Protein AF-A0AAE8EMT9-F1 (afdb_monomer_lite)

InterPro domains:
  IPR025557 Protein of unknown function DUF4282 [PF14110] (27-62)

Organism: NCBI:txid1109412

Radius of gyration: 22.24 Å; chains: 1; bounding box: 47×20×66 Å

pLDDT: mean 76.48, std 11.02, range [43.94, 88.0]

Foldseek 3Di:
DVVLVVLVVVLVVVLVVQLVVLCVVPVVRSVVCSVVSVVCSVVVSVVVSVVVVVVVVVVVVVVPPPPPPPPPPPPDD

Structure (mmCIF, N/CA/C/O backbone):
data_AF-A0AAE8EMT9-F1
#
_entry.id   AF-A0AAE8EMT9-F1
#
loop_
_atom_site.group_PDB
_atom_site.id
_atom_site.type_symbol
_atom_site.label_atom_id
_atom_site.label_alt_id
_atom_site.label_comp_id
_atom_site.label_asym_id
_atom_site.label_entity_id
_atom_site.label_seq_id
_atom_site.pdbx_PDB_ins_code
_atom_site.Cartn_x
_atom_site.Cartn_y
_atom_site.Cartn_z
_atom_site.occupancy
_atom_site.B_iso_or_equiv
_atom_site.auth_seq_id
_atom_site.auth_comp_id
_atom_site.auth_asym_id
_atom_site.auth_atom_id
_atom_site.pdbx_PDB_model_num
ATOM 1 N N . PRO A 1 1 ? -11.227 -8.053 13.769 1.00 61.50 1 PRO A N 1
ATOM 2 C CA . PRO A 1 1 ? -10.295 -8.952 13.048 1.00 61.50 1 PRO A CA 1
ATOM 3 C C . PRO A 1 1 ? -10.571 -9.095 11.535 1.00 61.50 1 PRO A C 1
ATOM 5 O O . PRO A 1 1 ? -9.657 -8.854 10.759 1.00 61.50 1 PRO A O 1
ATOM 8 N N . ARG A 1 2 ? -11.789 -9.455 11.088 1.00 62.38 2 ARG A N 1
ATOM 9 C CA . ARG A 1 2 ? -12.057 -9.744 9.658 1.00 62.38 2 ARG A CA 1
ATOM 10 C C . ARG A 1 2 ? -12.124 -8.503 8.751 1.00 62.38 2 ARG A C 1
ATOM 12 O O . ARG A 1 2 ? -11.582 -8.536 7.656 1.00 62.38 2 ARG A O 1
ATOM 19 N N . ILE A 1 3 ? -12.710 -7.402 9.228 1.00 72.81 3 ILE A N 1
ATOM 20 C CA . 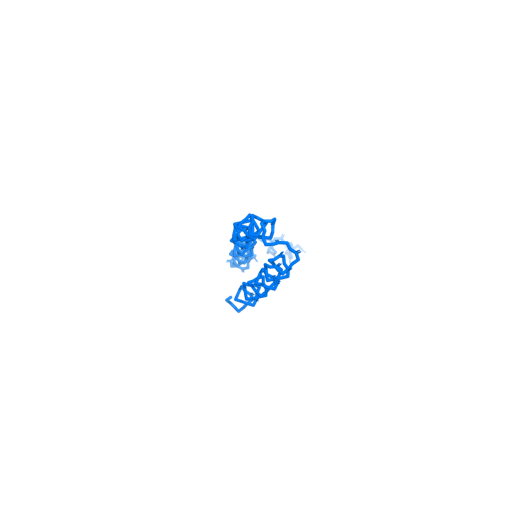ILE A 1 3 ? -12.921 -6.177 8.431 1.00 72.81 3 ILE A CA 1
ATOM 21 C C . ILE A 1 3 ? -11.585 -5.545 7.997 1.00 72.81 3 ILE A C 1
ATOM 23 O O . ILE A 1 3 ? -11.422 -5.182 6.841 1.00 72.81 3 ILE A O 1
ATOM 27 N N . ILE A 1 4 ? -10.597 -5.509 8.897 1.00 76.62 4 ILE A N 1
ATOM 28 C CA . ILE A 1 4 ? -9.241 -4.990 8.631 1.00 76.62 4 ILE A CA 1
ATOM 29 C C . ILE A 1 4 ? -8.554 -5.767 7.502 1.00 76.62 4 ILE A C 1
ATOM 31 O O . ILE A 1 4 ? -7.948 -5.166 6.620 1.00 76.62 4 ILE A O 1
ATOM 35 N N . LYS A 1 5 ? -8.695 -7.099 7.489 1.00 74.31 5 LYS A N 1
ATOM 36 C CA . LYS A 1 5 ? -8.150 -7.926 6.408 1.00 74.31 5 LYS A CA 1
ATOM 37 C C . LYS A 1 5 ? -8.826 -7.648 5.066 1.00 74.31 5 LYS A C 1
ATOM 39 O O . LYS A 1 5 ? -8.128 -7.590 4.063 1.00 74.31 5 LYS A O 1
ATOM 44 N N . VAL A 1 6 ? -10.149 -7.471 5.046 1.00 78.25 6 VAL A N 1
ATOM 45 C CA . VAL A 1 6 ? -10.900 -7.180 3.810 1.00 78.25 6 VAL A CA 1
ATOM 46 C C . VAL A 1 6 ? -10.475 -5.837 3.221 1.00 78.25 6 VAL A C 1
ATOM 48 O O . VAL A 1 6 ? -10.172 -5.763 2.036 1.00 78.25 6 VAL A O 1
ATOM 51 N N . VAL A 1 7 ? -10.382 -4.797 4.053 1.00 78.56 7 VAL A N 1
ATOM 52 C CA . VAL A 1 7 ? -9.950 -3.461 3.618 1.00 78.56 7 VAL A CA 1
ATOM 53 C C . VAL A 1 7 ? -8.506 -3.493 3.110 1.00 78.56 7 VAL A C 1
ATOM 55 O O . VAL A 1 7 ? -8.239 -2.985 2.026 1.00 78.56 7 VAL A O 1
ATOM 58 N N . TYR A 1 8 ? -7.588 -4.154 3.825 1.00 77.56 8 TYR A N 1
ATOM 59 C CA . TYR A 1 8 ? -6.199 -4.311 3.377 1.00 77.56 8 TYR A CA 1
ATOM 60 C C . TYR A 1 8 ? -6.107 -4.963 1.993 1.00 77.56 8 TYR A C 1
ATOM 62 O O . TYR A 1 8 ? -5.385 -4.487 1.122 1.00 77.56 8 TYR A O 1
ATOM 70 N N . TRP A 1 9 ? -6.863 -6.039 1.777 1.00 81.38 9 TRP A N 1
ATOM 71 C CA . TRP A 1 9 ? -6.843 -6.768 0.513 1.00 81.38 9 TRP A CA 1
ATOM 72 C C . TRP A 1 9 ? -7.459 -5.956 -0.637 1.00 81.38 9 TRP A C 1
ATOM 74 O O . TRP A 1 9 ? -6.930 -5.971 -1.745 1.00 81.38 9 TRP A O 1
ATOM 84 N N . LEU A 1 10 ? -8.520 -5.188 -0.359 1.00 83.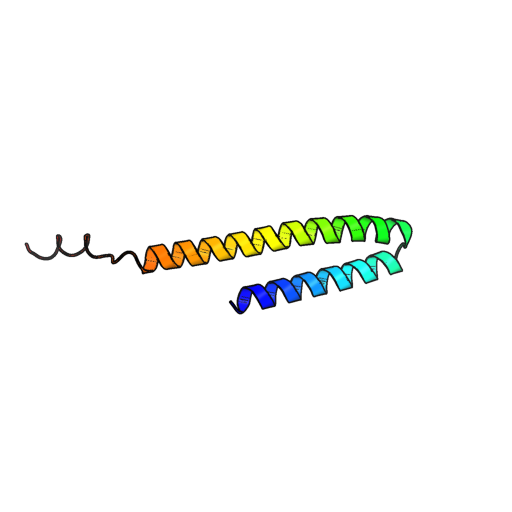19 10 LEU A N 1
ATOM 85 C CA . LEU A 1 10 ? -9.167 -4.303 -1.330 1.00 83.19 10 LEU A CA 1
ATOM 86 C C . LEU A 1 10 ? -8.242 -3.162 -1.784 1.00 83.19 10 LEU A C 1
ATOM 88 O O . LEU A 1 10 ? -8.100 -2.942 -2.985 1.00 83.19 10 LEU A O 1
ATOM 92 N N . LEU A 1 11 ? -7.590 -2.455 -0.851 1.00 79.69 11 LEU A N 1
ATOM 93 C CA . LEU A 1 11 ? -6.648 -1.385 -1.208 1.00 79.69 11 LEU A CA 1
ATOM 94 C C . LEU A 1 11 ? -5.416 -1.938 -1.931 1.00 79.69 11 LEU A C 1
ATOM 96 O O . LEU A 1 11 ? -4.968 -1.342 -2.909 1.00 79.69 11 LEU A O 1
ATOM 100 N N . LEU A 1 12 ? -4.909 -3.101 -1.510 1.00 81.81 12 LEU A N 1
ATOM 101 C CA . LEU A 1 12 ? -3.797 -3.762 -2.192 1.00 81.81 12 LEU A CA 1
ATOM 102 C C . LEU A 1 12 ? -4.167 -4.099 -3.644 1.00 81.81 12 LEU A C 1
ATOM 104 O O . LEU A 1 12 ? -3.388 -3.802 -4.547 1.00 81.81 12 LEU A O 1
ATOM 108 N N . ALA A 1 13 ? -5.366 -4.636 -3.886 1.00 84.94 13 ALA A N 1
ATOM 109 C CA . ALA A 1 13 ? -5.855 -4.902 -5.238 1.00 84.94 13 ALA A CA 1
ATOM 110 C C . ALA A 1 13 ? -5.953 -3.617 -6.079 1.00 84.94 13 ALA A C 1
ATOM 112 O O . ALA A 1 13 ? -5.464 -3.585 -7.207 1.00 84.94 13 ALA A O 1
ATOM 113 N N . PHE A 1 14 ? -6.509 -2.539 -5.518 1.00 84.88 14 PHE A N 1
ATOM 114 C CA . PHE A 1 14 ? -6.615 -1.249 -6.207 1.00 84.88 14 PHE A CA 1
ATOM 115 C C . PHE A 1 14 ? -5.254 -0.671 -6.605 1.00 84.88 14 PHE A C 1
ATOM 117 O O . PHE A 1 14 ? -5.096 -0.214 -7.735 1.00 84.88 14 PHE A O 1
ATOM 124 N N . THR A 1 15 ? -4.255 -0.721 -5.723 1.00 82.00 15 THR A N 1
ATOM 125 C CA . THR A 1 15 ? -2.911 -0.209 -6.036 1.00 82.00 15 THR A CA 1
ATOM 126 C C . THR A 1 15 ? -2.169 -1.067 -7.042 1.00 82.00 15 THR A C 1
ATOM 128 O O . THR A 1 15 ? -1.471 -0.520 -7.893 1.00 82.00 15 THR A O 1
ATOM 131 N N . VAL A 1 16 ? -2.339 -2.389 -7.004 1.00 84.44 16 VAL A N 1
ATOM 132 C CA . VAL A 1 16 ? -1.763 -3.273 -8.024 1.00 84.44 16 VAL A CA 1
ATOM 133 C C . VAL A 1 16 ? -2.364 -2.958 -9.395 1.00 84.44 16 VAL A C 1
ATOM 135 O O . VAL A 1 16 ? -1.623 -2.755 -10.353 1.00 84.44 16 VAL A O 1
ATOM 138 N N . ILE A 1 17 ? -3.691 -2.829 -9.484 1.00 87.94 17 ILE A N 1
ATOM 139 C CA . ILE A 1 17 ? -4.387 -2.513 -10.739 1.00 87.94 17 ILE A CA 1
ATOM 140 C C . ILE A 1 17 ? -4.003 -1.113 -11.241 1.00 87.94 17 ILE A C 1
ATOM 142 O O . ILE A 1 17 ? -3.627 -0.957 -12.401 1.00 87.94 17 ILE A O 1
ATOM 146 N N . GLY A 1 18 ? -4.032 -0.101 -10.369 1.00 82.88 18 GLY A N 1
ATOM 147 C CA . GLY A 1 18 ? -3.660 1.273 -10.718 1.00 82.88 18 GLY A CA 1
ATOM 148 C C . GLY A 1 18 ? -2.203 1.402 -11.167 1.00 82.88 18 GLY A C 1
ATOM 149 O O . GLY A 1 18 ? -1.914 2.108 -12.132 1.00 82.88 18 GLY A O 1
ATOM 150 N N . GLY A 1 19 ? -1.293 0.664 -10.528 1.00 79.88 19 GLY A N 1
ATOM 151 C CA . GLY A 1 19 ? 0.111 0.595 -10.920 1.00 79.88 19 GLY A CA 1
ATOM 152 C C . GLY A 1 19 ? 0.334 -0.015 -12.296 1.00 79.88 19 GLY A C 1
ATOM 153 O O . GLY A 1 19 ? 1.057 0.554 -13.112 1.00 79.88 19 GLY A O 1
ATOM 154 N N . ILE A 1 20 ? -0.329 -1.139 -12.576 1.00 84.25 20 ILE A N 1
ATOM 155 C CA . ILE A 1 20 ? -0.246 -1.822 -13.873 1.00 84.25 20 ILE A CA 1
ATOM 156 C C . ILE A 1 20 ? -0.758 -0.908 -14.994 1.00 84.25 20 ILE A C 1
ATOM 158 O O . ILE A 1 20 ? -0.088 -0.752 -16.012 1.00 84.25 20 ILE A O 1
ATOM 162 N N . ILE A 1 21 ? -1.902 -0.246 -14.792 1.00 86.00 21 ILE A N 1
ATOM 163 C CA . ILE A 1 21 ? -2.479 0.684 -15.778 1.00 86.00 21 ILE A CA 1
ATOM 164 C C . ILE A 1 21 ? -1.545 1.884 -16.020 1.00 86.00 21 ILE A C 1
ATOM 166 O O . ILE A 1 21 ? -1.345 2.301 -17.166 1.00 86.00 21 ILE A O 1
ATOM 170 N N . GLY A 1 22 ? -0.938 2.419 -14.955 1.00 82.69 22 GLY A N 1
ATOM 171 C CA . GLY A 1 22 ? 0.018 3.525 -15.036 1.00 82.69 22 GLY A CA 1
ATOM 172 C C . GLY A 1 22 ? 1.269 3.181 -15.847 1.00 82.69 22 GLY A C 1
ATOM 173 O O . GLY A 1 22 ? 1.680 3.967 -16.701 1.00 82.69 22 GLY A O 1
ATOM 174 N N . VAL A 1 23 ? 1.837 1.989 -15.638 1.00 82.00 23 VAL A N 1
ATOM 175 C CA . VAL A 1 23 ? 3.027 1.513 -16.365 1.00 82.00 23 VAL A CA 1
ATOM 176 C C . VAL A 1 23 ? 2.733 1.249 -17.845 1.00 82.00 23 VAL A C 1
ATOM 178 O O . VAL A 1 23 ? 3.574 1.563 -18.685 1.00 82.00 23 VAL A O 1
ATOM 181 N N . ILE A 1 24 ? 1.544 0.730 -18.180 1.00 85.69 24 ILE A N 1
ATOM 182 C CA . ILE A 1 24 ? 1.135 0.481 -19.576 1.00 85.69 24 ILE A CA 1
ATOM 183 C C . ILE A 1 24 ? 0.975 1.794 -20.355 1.00 85.69 24 ILE A C 1
ATOM 185 O O . ILE A 1 24 ? 1.306 1.853 -21.536 1.00 85.69 24 ILE A O 1
ATOM 189 N N . SER A 1 25 ? 0.478 2.848 -19.704 1.00 83.69 25 SER A N 1
ATOM 190 C CA . SER A 1 25 ? 0.176 4.117 -20.375 1.00 83.69 25 SER A CA 1
ATOM 191 C C . SER A 1 25 ? 1.432 4.947 -20.634 1.00 83.69 25 SER A C 1
ATOM 193 O O . SER A 1 25 ? 1.590 5.525 -21.704 1.00 83.69 25 SER A O 1
ATOM 195 N N . ASN A 1 26 ? 2.330 5.028 -19.652 1.00 85.44 26 ASN A N 1
ATOM 196 C CA . ASN A 1 26 ? 3.621 5.690 -19.796 1.00 85.44 26 ASN A CA 1
ATOM 197 C C . ASN A 1 26 ? 4.619 5.043 -18.831 1.00 85.44 26 ASN A C 1
ATOM 199 O O . ASN A 1 26 ? 4.489 5.252 -17.627 1.00 85.44 26 ASN A O 1
ATOM 203 N N . PRO A 1 27 ? 5.651 4.324 -19.302 1.00 79.75 27 PRO A N 1
ATOM 204 C CA . PRO A 1 27 ? 6.514 3.556 -18.408 1.00 79.75 27 PRO A CA 1
ATOM 205 C C . PRO A 1 27 ? 7.290 4.447 -17.425 1.00 79.75 27 PRO A C 1
ATOM 207 O O . PRO A 1 27 ? 7.388 4.119 -16.250 1.00 79.75 27 PRO A O 1
ATOM 210 N N . ILE A 1 28 ? 7.781 5.615 -17.855 1.00 84.38 28 ILE A N 1
ATOM 211 C CA . ILE A 1 28 ? 8.607 6.501 -17.010 1.00 84.38 28 ILE A CA 1
ATOM 212 C C . ILE A 1 28 ? 7.763 7.182 -15.920 1.00 84.38 28 ILE A C 1
ATOM 214 O O . ILE A 1 28 ? 8.077 7.102 -14.732 1.00 84.38 28 ILE A O 1
ATOM 218 N N . ILE A 1 29 ? 6.660 7.822 -16.318 1.00 84.25 29 ILE A N 1
ATOM 219 C CA . ILE A 1 29 ? 5.740 8.510 -15.396 1.00 84.25 29 ILE A CA 1
ATOM 220 C C . ILE A 1 29 ? 4.991 7.488 -14.533 1.00 84.25 29 ILE A C 1
ATOM 222 O O . ILE A 1 29 ? 4.781 7.713 -13.344 1.00 84.25 29 ILE A O 1
ATOM 226 N N . GLY A 1 30 ? 4.641 6.341 -15.115 1.00 83.50 30 GLY A N 1
ATOM 227 C CA . GLY A 1 30 ? 3.988 5.225 -14.448 1.00 83.50 30 GLY A CA 1
ATOM 228 C C . GLY A 1 30 ? 4.842 4.620 -13.343 1.00 83.50 30 GLY A C 1
ATOM 229 O O . GLY A 1 30 ? 4.319 4.397 -12.260 1.00 83.50 30 GLY A O 1
ATOM 230 N N . ILE A 1 31 ? 6.150 4.426 -13.550 1.00 82.94 31 ILE A N 1
ATOM 231 C CA . ILE A 1 31 ? 7.055 3.916 -12.503 1.00 82.94 31 ILE A CA 1
ATOM 232 C C . ILE A 1 31 ? 7.192 4.919 -11.349 1.00 82.94 31 ILE A C 1
ATOM 234 O O . ILE A 1 31 ? 7.072 4.534 -10.186 1.00 82.94 31 ILE A O 1
ATOM 238 N N . ILE A 1 32 ? 7.392 6.207 -11.647 1.00 87.06 32 ILE A N 1
ATOM 239 C CA . ILE A 1 32 ? 7.510 7.256 -10.617 1.00 87.06 32 ILE A CA 1
ATOM 240 C C . ILE A 1 32 ? 6.202 7.384 -9.825 1.00 87.06 32 ILE A C 1
ATOM 242 O O . ILE A 1 32 ? 6.210 7.387 -8.591 1.00 87.06 32 ILE A O 1
ATOM 246 N N . GLY A 1 33 ? 5.073 7.435 -10.535 1.00 83.62 33 GLY A N 1
ATOM 247 C CA . GLY A 1 33 ? 3.742 7.477 -9.942 1.00 83.62 33 GLY A CA 1
ATOM 248 C C . GLY A 1 33 ? 3.429 6.221 -9.134 1.00 83.62 33 GLY A C 1
ATOM 249 O O . GLY A 1 33 ? 2.841 6.324 -8.063 1.00 83.62 33 GLY A O 1
ATOM 250 N N . PHE A 1 34 ? 3.877 5.047 -9.582 1.00 84.75 34 PHE A N 1
ATOM 251 C CA . PHE A 1 34 ? 3.690 3.790 -8.865 1.00 84.75 34 PHE A CA 1
ATOM 252 C C . PHE A 1 34 ? 4.453 3.765 -7.541 1.00 84.75 34 PHE A C 1
ATOM 254 O O . PHE A 1 34 ? 3.875 3.390 -6.527 1.00 84.75 34 PHE A O 1
ATOM 261 N N . ILE A 1 35 ? 5.707 4.226 -7.509 1.00 86.81 35 ILE A N 1
ATOM 262 C CA . ILE A 1 35 ? 6.498 4.292 -6.269 1.00 86.81 35 ILE A CA 1
ATOM 263 C C . ILE A 1 35 ? 5.837 5.238 -5.258 1.00 86.81 35 ILE A C 1
ATOM 265 O O . ILE A 1 35 ? 5.600 4.850 -4.112 1.00 86.81 35 ILE A O 1
ATOM 269 N N . PHE A 1 36 ? 5.474 6.453 -5.683 1.00 86.44 36 PHE A N 1
ATOM 270 C CA . PHE A 1 36 ? 4.788 7.413 -4.812 1.00 86.44 36 PHE A CA 1
ATOM 271 C C . PHE A 1 36 ? 3.412 6.909 -4.360 1.00 86.44 36 PHE A C 1
ATOM 273 O O . PHE A 1 36 ? 3.050 7.059 -3.193 1.00 86.44 36 PHE A O 1
ATOM 280 N N . SER A 1 37 ? 2.664 6.269 -5.260 1.00 83.00 37 SER A N 1
ATOM 281 C CA . SER A 1 37 ? 1.353 5.687 -4.969 1.00 83.00 37 SER A CA 1
ATOM 282 C C . SER A 1 37 ? 1.453 4.541 -3.966 1.00 83.00 37 SER A C 1
ATOM 284 O O . SER A 1 37 ? 0.687 4.512 -3.008 1.00 83.00 37 SER A O 1
ATOM 286 N N . VAL A 1 38 ? 2.426 3.638 -4.117 1.00 84.25 38 VAL A N 1
ATOM 287 C CA . VAL A 1 38 ? 2.661 2.528 -3.183 1.00 84.25 38 VAL A CA 1
ATOM 288 C C . VAL A 1 38 ? 2.996 3.046 -1.788 1.00 84.25 38 VAL A C 1
ATOM 290 O O . VAL A 1 38 ? 2.454 2.532 -0.811 1.00 84.25 38 VAL A O 1
ATOM 293 N N . ILE A 1 39 ? 3.846 4.071 -1.681 1.00 88.00 39 ILE A N 1
ATOM 294 C CA . ILE A 1 39 ? 4.221 4.672 -0.392 1.00 88.00 39 ILE A CA 1
ATOM 295 C C . ILE A 1 39 ? 3.015 5.371 0.244 1.00 88.00 39 ILE A C 1
ATOM 297 O O . ILE A 1 39 ? 2.684 5.093 1.397 1.00 88.00 39 ILE A O 1
ATOM 301 N N . GLY A 1 40 ? 2.329 6.236 -0.508 1.00 83.12 40 GLY A N 1
ATOM 302 C CA . GLY A 1 40 ? 1.160 6.969 -0.020 1.00 83.12 40 GLY A CA 1
ATOM 303 C C . GLY A 1 40 ? 0.025 6.037 0.398 1.00 83.12 40 GLY A C 1
ATOM 304 O O . GLY A 1 40 ? -0.578 6.225 1.454 1.00 83.12 40 GLY A O 1
ATOM 305 N N . LEU A 1 41 ? -0.214 4.975 -0.374 1.00 82.00 41 LEU A N 1
ATOM 306 C CA . LEU A 1 41 ? -1.186 3.951 -0.022 1.00 82.00 41 LEU A CA 1
ATOM 307 C C . LEU A 1 41 ? -0.744 3.147 1.200 1.00 82.00 41 LEU A C 1
ATOM 309 O O . LEU A 1 41 ? -1.578 2.869 2.048 1.00 82.00 41 LEU A O 1
ATOM 313 N N . ARG A 1 42 ? 0.537 2.784 1.336 1.00 83.94 42 ARG A N 1
ATOM 314 C CA . ARG A 1 42 ? 1.042 2.055 2.512 1.00 83.94 42 ARG A CA 1
ATOM 315 C C . ARG A 1 42 ? 0.827 2.843 3.797 1.00 83.94 42 ARG A C 1
ATOM 317 O O . ARG A 1 42 ? 0.214 2.317 4.724 1.00 83.94 42 ARG A O 1
ATOM 324 N N . VAL A 1 43 ? 1.271 4.099 3.811 1.00 87.94 43 VAL A N 1
ATOM 325 C CA . VAL A 1 43 ? 1.126 4.993 4.966 1.00 87.94 43 VAL A CA 1
ATOM 326 C C . VAL A 1 43 ? -0.354 5.279 5.233 1.00 87.94 43 VAL A C 1
ATOM 328 O O . VAL A 1 43 ? -0.810 5.160 6.367 1.00 87.94 43 VAL A O 1
ATOM 331 N N . GLY A 1 44 ? -1.147 5.567 4.195 1.00 81.69 44 GLY A N 1
ATOM 332 C CA . GLY A 1 44 ? -2.590 5.784 4.329 1.00 81.69 44 GLY A CA 1
ATOM 333 C C . GLY A 1 44 ? -3.341 4.549 4.842 1.00 81.69 44 GLY A C 1
ATOM 334 O O . GLY A 1 44 ? -4.180 4.661 5.735 1.00 81.69 44 GLY A O 1
ATOM 335 N N . CYS A 1 45 ? -3.011 3.358 4.337 1.00 76.94 45 CYS A N 1
ATOM 336 C CA . CYS A 1 45 ? -3.580 2.089 4.791 1.00 76.94 45 CYS A CA 1
ATOM 337 C C . CYS A 1 45 ? -3.294 1.833 6.266 1.00 76.94 45 CYS A C 1
ATOM 339 O O . CYS A 1 45 ? -4.213 1.446 6.990 1.00 76.94 45 CYS A O 1
ATOM 341 N N . GLU A 1 46 ? -2.049 2.031 6.710 1.00 79.69 46 GLU A N 1
ATOM 342 C CA . GLU A 1 46 ? -1.684 1.876 8.119 1.00 79.69 46 GLU A CA 1
ATOM 343 C C . GLU A 1 46 ? -2.453 2.860 8.998 1.00 79.69 46 GLU A C 1
ATOM 345 O O . GLU A 1 46 ? -3.054 2.432 9.981 1.00 79.69 46 GLU A O 1
ATOM 350 N N . MET A 1 47 ? -2.541 4.134 8.605 1.00 84.69 47 MET A N 1
ATOM 351 C CA . MET A 1 47 ? -3.274 5.155 9.361 1.00 84.69 47 MET A CA 1
ATOM 352 C C . MET A 1 47 ? -4.777 4.853 9.477 1.00 84.69 47 MET A C 1
ATOM 354 O O . MET A 1 47 ? -5.349 4.968 10.563 1.00 84.69 47 MET A O 1
ATOM 358 N N . ILE A 1 48 ? -5.431 4.410 8.396 1.00 82.31 48 ILE A N 1
ATOM 359 C CA . ILE A 1 48 ? -6.863 4.057 8.406 1.00 82.31 48 ILE A CA 1
ATOM 360 C C . ILE A 1 48 ? -7.114 2.836 9.300 1.00 82.31 48 ILE A C 1
ATOM 362 O O . ILE A 1 48 ? -8.023 2.843 10.134 1.00 82.31 48 ILE A O 1
ATOM 366 N N . ILE A 1 49 ? -6.298 1.786 9.159 1.00 81.69 49 ILE A N 1
ATOM 367 C CA . ILE A 1 49 ? -6.391 0.583 9.998 1.00 81.69 49 ILE A CA 1
ATOM 368 C C . ILE A 1 49 ? -6.146 0.914 11.469 1.00 81.69 49 ILE A C 1
ATOM 370 O O . ILE A 1 49 ? -6.877 0.416 12.330 1.00 81.69 49 ILE A O 1
ATOM 374 N N . LEU A 1 50 ? -5.167 1.772 11.758 1.00 82.12 50 LEU A N 1
ATOM 375 C CA . LEU A 1 50 ? -4.850 2.222 13.106 1.00 82.12 50 LEU A CA 1
ATOM 376 C C . LEU A 1 50 ? -6.030 2.982 13.722 1.00 82.12 50 LEU A C 1
ATOM 378 O O . LEU A 1 50 ? -6.422 2.678 14.848 1.00 82.12 50 LEU A O 1
ATOM 382 N N . MET A 1 51 ? -6.661 3.888 12.967 1.00 81.75 51 MET A N 1
ATOM 383 C CA . MET A 1 51 ? -7.824 4.650 13.430 1.00 81.75 51 MET A CA 1
ATOM 384 C C . MET A 1 51 ? -9.006 3.735 13.766 1.00 81.75 51 MET A C 1
ATOM 386 O O . MET A 1 51 ? -9.588 3.851 14.843 1.00 81.75 51 MET A O 1
ATOM 390 N N . PHE A 1 52 ? -9.322 2.759 12.908 1.00 78.25 52 PHE A N 1
ATOM 391 C CA . PHE A 1 52 ? -10.368 1.769 13.196 1.00 78.25 52 PHE A CA 1
ATOM 392 C C . PHE A 1 52 ? -10.027 0.853 14.373 1.00 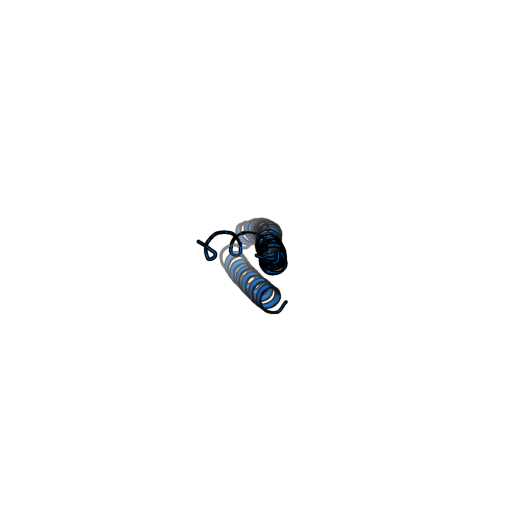78.25 52 PHE A C 1
ATOM 394 O O . PHE A 1 52 ? -10.926 0.418 15.101 1.00 78.25 52 PHE A O 1
ATOM 401 N N . ASN A 1 53 ? -8.745 0.545 14.570 1.00 78.31 53 ASN A N 1
ATOM 402 C CA . ASN A 1 53 ? -8.297 -0.230 15.715 1.00 78.31 53 ASN A CA 1
ATOM 403 C C . ASN A 1 53 ? -8.504 0.555 17.018 1.00 78.31 53 ASN A C 1
ATOM 405 O O . ASN A 1 53 ? -9.118 0.030 17.944 1.00 78.31 53 ASN A O 1
ATOM 409 N N . ILE A 1 54 ? -8.101 1.830 17.058 1.00 82.88 54 ILE A N 1
ATOM 410 C CA . ILE A 1 54 ? -8.339 2.725 18.200 1.00 82.88 54 ILE A CA 1
ATOM 411 C C . ILE A 1 54 ? -9.840 2.867 18.454 1.00 82.88 54 ILE A C 1
ATOM 413 O O . ILE A 1 54 ? -10.282 2.691 19.583 1.00 82.88 54 ILE A O 1
ATOM 417 N N . TYR A 1 55 ? -10.650 3.074 17.415 1.00 80.00 55 TYR A N 1
ATOM 418 C CA . TYR A 1 55 ? -12.100 3.219 17.564 1.00 80.00 55 TYR A CA 1
ATOM 419 C C . TYR A 1 55 ? -12.753 1.979 18.186 1.00 80.00 55 TYR A C 1
ATOM 421 O O . TYR A 1 55 ? -13.619 2.092 19.049 1.00 80.00 55 TYR A O 1
ATOM 429 N N . ARG A 1 56 ? -12.315 0.775 17.795 1.00 77.31 56 ARG A N 1
ATOM 430 C CA . ARG A 1 56 ? -12.768 -0.478 18.419 1.00 77.31 56 ARG A CA 1
ATOM 431 C C . ARG A 1 56 ? -12.313 -0.609 19.866 1.00 77.31 56 ARG A C 1
ATOM 433 O O . ARG A 1 56 ? -13.090 -1.096 20.680 1.00 77.31 56 ARG A O 1
ATOM 440 N N . GLN A 1 57 ? -11.084 -0.208 20.175 1.00 77.31 57 GLN A N 1
ATOM 441 C CA . GLN A 1 57 ? -10.552 -0.244 21.537 1.00 77.31 57 GLN A CA 1
ATOM 442 C C . GLN A 1 57 ? -11.320 0.733 22.438 1.00 77.31 57 GLN A C 1
ATOM 444 O O . GLN A 1 57 ? -11.800 0.324 23.487 1.00 77.31 57 GLN A O 1
ATOM 449 N N . VAL A 1 58 ? 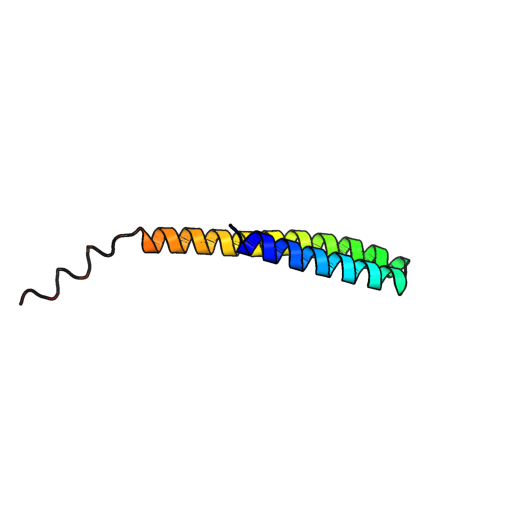-11.543 1.973 21.988 1.00 77.56 58 VAL A N 1
ATOM 450 C CA . VAL A 1 58 ? -12.343 2.996 22.686 1.00 77.56 58 VAL A CA 1
ATOM 451 C C . VAL A 1 58 ? -13.791 2.546 22.852 1.00 77.56 58 VAL A C 1
ATOM 453 O O . VAL A 1 58 ? -14.326 2.629 23.951 1.00 77.56 58 VAL A O 1
ATOM 456 N N . LYS A 1 59 ? -14.412 1.988 21.804 1.00 79.94 59 LYS A N 1
ATOM 457 C CA . LYS A 1 59 ? -15.760 1.404 21.879 1.00 79.94 59 LYS A CA 1
ATOM 458 C C . LYS A 1 59 ? -15.824 0.305 22.938 1.00 79.94 59 LYS A C 1
ATOM 460 O O . LYS A 1 59 ? -16.765 0.283 23.711 1.00 79.94 59 LYS A O 1
ATOM 465 N N . LYS A 1 60 ? -14.827 -0.581 22.992 1.00 77.44 60 LYS A N 1
ATOM 466 C CA . LYS A 1 60 ? -14.765 -1.675 23.969 1.00 77.44 60 LYS A CA 1
ATOM 467 C C . LYS A 1 60 ? -14.520 -1.168 25.392 1.00 77.44 60 LYS A C 1
ATOM 469 O O . LYS A 1 60 ? -15.048 -1.751 26.324 1.00 77.44 60 LYS A O 1
ATOM 474 N N . ILE A 1 61 ? -13.751 -0.092 25.563 1.00 76.06 61 ILE A N 1
ATOM 475 C CA . ILE A 1 61 ? -13.581 0.576 26.860 1.00 76.06 61 ILE A CA 1
ATOM 476 C C . ILE A 1 61 ? -14.903 1.217 27.291 1.00 76.06 61 ILE A C 1
ATOM 478 O O . ILE A 1 61 ? -15.320 0.995 28.414 1.00 76.06 61 ILE A O 1
ATOM 482 N N . ALA A 1 62 ? -15.600 1.926 26.401 1.00 76.38 62 ALA A N 1
ATOM 483 C CA . ALA A 1 62 ? -16.900 2.530 26.695 1.00 76.38 62 ALA A CA 1
ATOM 484 C C . ALA A 1 62 ? -17.984 1.493 27.042 1.00 76.38 62 ALA A C 1
ATOM 486 O O . ALA A 1 62 ? -18.790 1.736 27.927 1.00 76.38 62 ALA A O 1
ATOM 487 N N . ASP A 1 63 ? -17.976 0.336 26.375 1.00 75.19 63 ASP A N 1
ATOM 488 C CA . ASP A 1 63 ? -18.912 -0.772 26.633 1.00 75.19 63 ASP A CA 1
ATOM 489 C C . ASP A 1 63 ? -18.576 -1.532 27.932 1.00 75.19 63 ASP A C 1
ATOM 491 O O . ASP A 1 63 ? -19.457 -2.056 28.603 1.00 75.19 63 ASP A O 1
ATOM 495 N N . ASN A 1 64 ? -17.288 -1.580 28.296 1.00 66.38 64 ASN A N 1
ATOM 496 C CA . ASN A 1 64 ? -16.797 -2.207 29.526 1.00 66.38 64 ASN A CA 1
ATOM 497 C C . ASN A 1 64 ? -16.771 -1.256 30.730 1.00 66.38 64 ASN A C 1
ATOM 499 O O . ASN A 1 64 ? -16.456 -1.710 31.828 1.00 66.38 64 ASN A O 1
ATOM 503 N N . ILE A 1 65 ? -17.049 0.038 30.550 1.00 66.50 65 ILE A N 1
ATOM 504 C CA . ILE A 1 65 ? -17.386 0.920 31.664 1.00 66.50 65 ILE A CA 1
ATOM 505 C C . ILE A 1 65 ? -18.830 0.561 32.016 1.00 66.50 65 ILE A C 1
ATOM 507 O O . ILE A 1 65 ? -19.732 0.892 31.243 1.00 66.50 65 ILE A O 1
ATOM 511 N N . PRO A 1 66 ? -19.087 -0.149 33.131 1.00 56.50 66 PRO A N 1
ATOM 512 C CA . PRO A 1 66 ? -20.451 -0.348 33.568 1.00 56.50 66 PRO A CA 1
ATOM 513 C C . PRO A 1 66 ? -21.020 1.043 33.827 1.00 56.50 66 PRO A C 1
ATOM 515 O O . PRO A 1 66 ? -20.552 1.766 34.705 1.00 56.50 66 PRO A O 1
ATO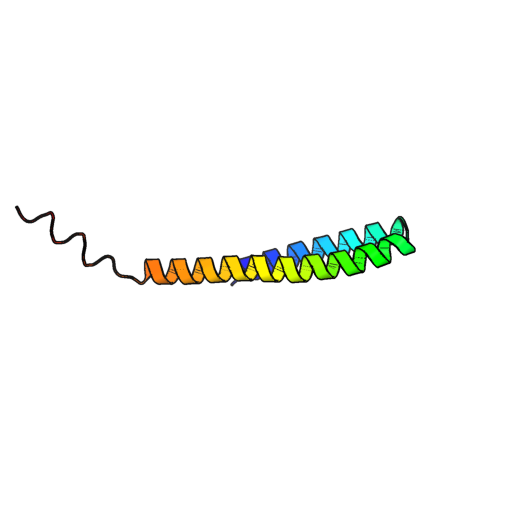M 518 N N . ALA A 1 67 ? -22.025 1.431 33.052 1.00 57.75 67 ALA A N 1
ATOM 519 C CA . ALA A 1 67 ? -22.924 2.505 33.428 1.00 57.75 67 ALA A CA 1
ATOM 520 C C . ALA A 1 67 ? -23.673 2.054 34.696 1.00 57.75 67 ALA A C 1
ATOM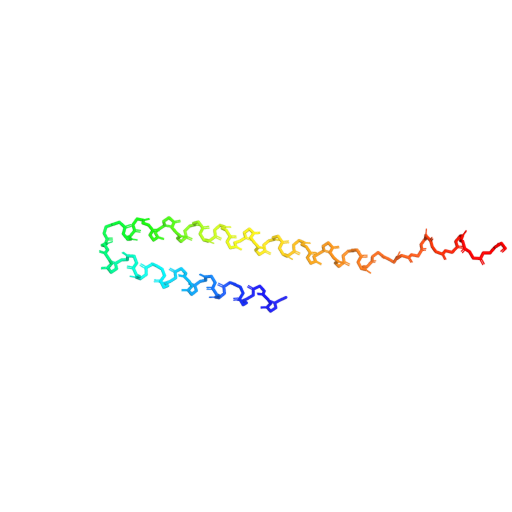 522 O O . ALA A 1 67 ? -24.809 1.598 34.634 1.00 57.75 67 ALA A O 1
ATOM 523 N N . LYS A 1 68 ? -22.997 2.082 35.847 1.00 57.28 68 LYS A N 1
ATOM 524 C CA . LYS A 1 68 ? -23.551 1.715 37.150 1.00 57.28 68 LYS A CA 1
ATOM 525 C C . LYS A 1 68 ? -23.270 2.788 38.200 1.00 57.28 68 LYS A C 1
ATOM 527 O O . LYS A 1 68 ? -23.051 2.437 39.341 1.00 57.28 68 LYS A O 1
ATOM 532 N N . ASP A 1 69 ? -23.301 4.066 37.821 1.00 55.22 69 ASP A N 1
ATOM 533 C CA . ASP A 1 69 ? -23.289 5.181 38.789 1.00 55.22 69 ASP A CA 1
ATOM 534 C C . ASP A 1 69 ? -24.009 6.440 38.260 1.00 55.22 69 ASP A C 1
ATOM 536 O O . ASP A 1 69 ? -23.643 7.570 38.564 1.00 55.22 69 ASP A O 1
ATOM 540 N N . GLY A 1 70 ? -25.045 6.272 37.429 1.00 52.09 70 GLY A N 1
ATOM 541 C CA . GLY A 1 70 ? -25.851 7.411 36.955 1.00 52.09 70 GLY A CA 1
ATOM 542 C C . GLY A 1 70 ? -27.360 7.185 36.904 1.00 52.09 70 GLY A C 1
ATOM 543 O O . GLY A 1 70 ? -28.098 8.136 36.684 1.00 52.09 70 GLY A O 1
ATOM 544 N N . ALA A 1 71 ? -27.827 5.950 37.106 1.00 53.47 71 ALA A N 1
ATOM 545 C CA . ALA A 1 71 ? -29.238 5.578 36.969 1.00 53.47 71 ALA A CA 1
ATOM 546 C C . ALA A 1 71 ? -29.844 4.979 38.253 1.00 53.47 71 ALA A C 1
ATOM 548 O O . ALA A 1 71 ? -30.900 4.368 38.183 1.00 53.47 71 ALA A O 1
ATOM 549 N N . ASP A 1 72 ? -29.188 5.141 39.410 1.00 51.97 72 ASP A N 1
ATOM 550 C CA . ASP A 1 72 ? -29.722 4.707 40.719 1.00 51.97 72 ASP A CA 1
ATOM 551 C C . ASP A 1 72 ? -30.077 5.894 41.642 1.00 51.97 72 ASP A C 1
ATOM 553 O O . ASP A 1 72 ? -30.501 5.700 42.773 1.00 51.97 72 ASP A O 1
ATOM 557 N N . LEU A 1 73 ? -29.928 7.141 41.167 1.00 58.56 73 LEU A N 1
ATOM 558 C CA . LEU A 1 73 ? -30.236 8.355 41.944 1.00 58.56 73 LEU A CA 1
ATOM 559 C C . LEU A 1 73 ? -31.485 9.115 41.455 1.00 58.56 73 LEU A C 1
ATOM 561 O O . LEU A 1 73 ? -31.768 10.183 41.983 1.00 58.56 73 LEU A O 1
ATOM 565 N N . ILE A 1 74 ? -32.226 8.600 40.462 1.00 57.72 74 ILE A N 1
ATOM 566 C CA . ILE A 1 74 ? -33.470 9.218 39.949 1.00 57.72 74 ILE A CA 1
ATOM 567 C C . ILE A 1 74 ? -34.569 8.154 39.765 1.00 57.72 74 ILE A C 1
ATOM 569 O O . ILE A 1 74 ? -35.111 7.995 38.680 1.00 57.72 74 ILE A O 1
ATOM 573 N N . ASP A 1 75 ? -34.853 7.360 40.797 1.00 55.56 75 ASP A N 1
ATOM 574 C CA . ASP A 1 75 ? -36.085 6.539 40.844 1.00 55.56 75 ASP A CA 1
ATOM 575 C C . ASP A 1 75 ? -36.565 6.280 42.286 1.00 55.56 75 ASP A C 1
ATOM 577 O O . ASP A 1 75 ? -37.314 5.349 42.562 1.00 55.56 75 ASP A O 1
ATOM 581 N N . LYS A 1 76 ? -36.101 7.074 43.259 1.00 48.12 76 LYS A N 1
ATOM 582 C CA . LYS A 1 76 ? -36.444 6.864 44.670 1.00 48.12 76 LYS A CA 1
ATOM 583 C C . LYS A 1 76 ? -36.872 8.156 45.365 1.00 48.12 76 LYS A C 1
ATOM 585 O O . LYS A 1 76 ? -36.399 8.446 46.458 1.00 48.12 76 LYS A O 1
ATOM 590 N N . ASP A 1 77 ? -37.775 8.890 44.722 1.00 43.94 77 ASP A N 1
ATOM 591 C CA . ASP A 1 77 ? -38.614 9.923 45.345 1.00 43.94 77 ASP A CA 1
ATOM 592 C C . ASP A 1 77 ? -40.093 9.561 45.158 1.00 43.94 77 ASP A C 1
ATOM 594 O O . ASP A 1 77 ? -40.507 9.344 43.995 1.00 43.94 77 ASP A O 1
#

Secondary structure (DSSP, 8-state):
-HHHHHHHHHHHHHHHHHHHHHHHH-HHHHHHHHHHHHHHHHHHHHHHHHHHHHHHHHHHHHHHS---SSSSSSS--

Sequence (77 aa):
PRIIKVVYWLLLAFTVIGGIIGVISNPIIGIIGFIFSVIGLRVGCEMIILMFNIYRQVKKIADNIPAKDGADLIDKD